Protein AF-A0A7J7C6D3-F1 (afdb_monomer)

Foldseek 3Di:
DDWDKAWDWDWADPDPFKIKIWTKIKIGGPDPVPDDIDIDTDDIDIGTHDPPPPPPPDDDPPCPVVVVVVVVVVVVVVVVVVVVVVVVVVVVVVVVVVVVVVVVVVPPPDDDDDDDDDDDDDDPPVVPPPPPPDDDDDDDDDDDDDDDDDDPPVVVVVVVVVVVVVVVD

Mean predicted aligned error: 22.97 Å

pLDDT: mean 72.35, std 22.43, range [31.3, 98.06]

Solvent-accessible surface area (backbone atoms only — not comparable to full-atom values): 11024 Å² total; per-residue (Å²): 134,74,57,53,73,49,72,52,74,48,78,43,81,76,50,100,45,30,30,38,40,37,34,37,31,40,41,38,55,69,54,66,85,89,42,78,68,47,80,45,81,79,45,82,40,83,41,79,44,79,82,72,79,78,70,83,67,78,84,66,96,68,61,67,64,57,54,53,51,51,52,52,50,51,53,54,52,50,53,51,48,54,51,52,52,51,52,52,50,53,51,50,51,51,52,51,52,49,55,52,55,58,54,64,67,70,73,72,82,77,88,77,84,90,81,92,74,95,71,81,78,83,77,77,76,70,70,68,74,66,71,80,81,74,88,79,87,86,87,89,83,80,89,82,84,91,80,85,94,76,72,77,74,63,54,57,57,55,53,49,55,51,54,54,56,63,72,73,107

Structure (mmCIF, N/CA/C/O backbone):
data_AF-A0A7J7C6D3-F1
#
_entry.id   AF-A0A7J7C6D3-F1
#
loop_
_atom_site.group_PDB
_atom_site.id
_atom_site.type_symbol
_atom_site.label_atom_id
_atom_site.label_alt_id
_atom_site.label_comp_id
_atom_site.label_asym_id
_atom_site.label_entity_id
_atom_site.label_seq_id
_atom_site.pdbx_PDB_ins_code
_atom_site.Cartn_x
_atom_site.Cartn_y
_atom_site.Cartn_z
_atom_site.occupancy
_atom_site.B_iso_or_equiv
_atom_site.auth_seq_id
_atom_site.auth_comp_id
_atom_site.auth_asym_id
_atom_site.auth_atom_id
_atom_site.pdbx_PDB_model_num
ATOM 1 N N . MET A 1 1 ? -0.344 -8.195 -30.035 1.00 48.84 1 MET A N 1
ATOM 2 C CA . MET A 1 1 ? 0.701 -7.864 -29.040 1.00 48.84 1 MET A CA 1
ATOM 3 C C . MET A 1 1 ? 0.556 -8.836 -27.880 1.00 48.84 1 MET A C 1
ATOM 5 O O . MET A 1 1 ? -0.479 -8.815 -27.230 1.00 48.84 1 MET A O 1
ATOM 9 N N . ARG A 1 2 ? 1.506 -9.763 -27.698 1.00 67.88 2 ARG A N 1
ATOM 10 C CA . ARG A 1 2 ? 1.489 -10.716 -26.576 1.00 67.88 2 ARG A CA 1
ATOM 11 C C . ARG A 1 2 ? 1.970 -9.964 -25.329 1.00 67.88 2 ARG A C 1
ATOM 13 O O . ARG A 1 2 ? 2.936 -9.222 -25.413 1.00 67.88 2 ARG A O 1
ATOM 20 N N . GLY A 1 3 ? 1.276 -10.085 -24.213 1.00 76.44 3 GLY A N 1
ATOM 21 C CA . GLY A 1 3 ? 1.608 -9.463 -22.931 1.00 76.44 3 GLY A CA 1
ATOM 22 C C . GLY A 1 3 ? 0.705 -10.076 -21.870 1.00 76.44 3 GLY A C 1
ATOM 23 O O . GLY A 1 3 ? -0.386 -10.539 -22.204 1.00 76.44 3 GLY A O 1
ATOM 24 N N . VAL A 1 4 ? 1.170 -10.146 -20.626 1.00 89.88 4 VAL A N 1
ATOM 25 C CA . VAL A 1 4 ? 0.431 -10.791 -19.533 1.00 89.88 4 VAL A CA 1
ATOM 26 C C . VAL A 1 4 ? -0.136 -9.709 -18.627 1.00 89.88 4 VAL A C 1
ATOM 28 O O . VAL A 1 4 ? 0.598 -8.858 -18.132 1.00 89.88 4 VAL A O 1
ATOM 31 N N . ALA A 1 5 ? -1.449 -9.734 -18.416 1.00 90.88 5 ALA A N 1
ATOM 32 C CA . ALA A 1 5 ? -2.121 -8.854 -17.472 1.00 90.88 5 ALA A CA 1
ATOM 33 C C . ALA A 1 5 ? -2.527 -9.665 -16.241 1.00 90.88 5 ALA A C 1
ATOM 35 O O . ALA A 1 5 ? -3.341 -10.583 -16.336 1.00 90.88 5 ALA A O 1
ATOM 36 N N . ILE A 1 6 ? -1.966 -9.316 -15.088 1.00 93.94 6 ILE A N 1
ATOM 37 C CA . ILE A 1 6 ? -2.307 -9.924 -13.801 1.00 93.94 6 ILE A CA 1
ATOM 38 C C . ILE A 1 6 ? -3.287 -8.985 -13.115 1.00 93.94 6 ILE A C 1
ATOM 40 O O . ILE A 1 6 ? -2.978 -7.812 -12.937 1.00 93.94 6 ILE A O 1
ATOM 44 N N . LYS A 1 7 ? -4.466 -9.477 -12.735 1.00 94.94 7 LYS A N 1
ATOM 45 C CA . LYS A 1 7 ? -5.470 -8.699 -11.999 1.00 94.94 7 LYS A CA 1
ATOM 46 C C . LYS A 1 7 ? -5.731 -9.349 -10.653 1.00 94.94 7 LYS A C 1
ATOM 48 O O . LYS A 1 7 ? -5.846 -10.567 -10.572 1.00 94.94 7 LYS A O 1
ATOM 53 N N . ALA A 1 8 ? -5.870 -8.530 -9.622 1.00 95.19 8 ALA A N 1
ATOM 54 C CA . ALA A 1 8 ? -6.140 -8.986 -8.274 1.00 95.19 8 ALA A CA 1
ATOM 55 C C . ALA A 1 8 ? -7.105 -8.042 -7.552 1.00 95.19 8 ALA A C 1
ATOM 57 O O . ALA A 1 8 ? -7.296 -6.875 -7.913 1.00 95.19 8 ALA A O 1
ATOM 58 N N . ARG A 1 9 ? -7.738 -8.586 -6.515 1.00 95.75 9 ARG A N 1
ATOM 59 C CA . ARG A 1 9 ? -8.514 -7.830 -5.539 1.00 95.75 9 ARG A CA 1
ATOM 60 C C . ARG A 1 9 ? -7.894 -8.030 -4.173 1.00 95.75 9 ARG A C 1
ATOM 62 O O . ARG A 1 9 ? -7.643 -9.165 -3.782 1.00 95.75 9 ARG A O 1
ATOM 69 N N . THR A 1 10 ? -7.667 -6.939 -3.462 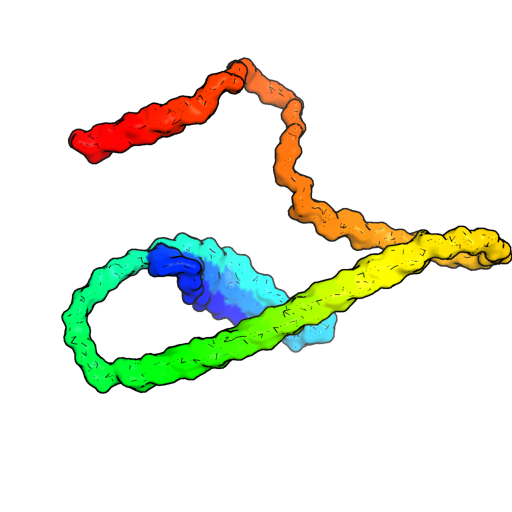1.00 94.81 10 THR A N 1
ATOM 70 C CA . THR A 1 10 ? -7.108 -6.956 -2.113 1.00 94.81 10 THR A CA 1
ATOM 71 C C . THR A 1 10 ? -8.009 -6.167 -1.178 1.00 94.81 10 THR A C 1
ATOM 73 O O . THR A 1 10 ? -8.474 -5.081 -1.518 1.00 94.81 10 THR A O 1
ATOM 76 N N . VAL A 1 11 ? -8.276 -6.724 0.003 1.00 95.19 11 VAL A N 1
ATOM 77 C CA . VAL A 1 11 ? -8.984 -6.029 1.082 1.00 95.19 11 VAL A CA 1
ATOM 78 C C . VAL A 1 11 ? -7.970 -5.746 2.180 1.00 95.19 11 VAL A C 1
ATOM 80 O O . VAL A 1 11 ? -7.390 -6.673 2.737 1.00 95.19 11 VAL A O 1
ATOM 83 N N . LEU A 1 12 ? -7.724 -4.468 2.447 1.00 93.44 12 LEU A N 1
ATOM 84 C CA . LEU A 1 12 ? -6.738 -3.993 3.410 1.00 93.44 12 LEU A CA 1
ATOM 85 C C . LEU A 1 12 ? -7.457 -3.310 4.578 1.00 93.44 12 LEU A C 1
ATOM 87 O O . LEU A 1 12 ? -8.220 -2.370 4.339 1.00 93.44 12 LEU A O 1
ATOM 91 N N . PRO A 1 13 ? -7.239 -3.732 5.833 1.00 94.31 13 PRO A N 1
ATOM 92 C CA . PRO A 1 13 ? -7.772 -3.009 6.981 1.00 94.31 13 PRO A CA 1
ATOM 93 C C . PRO A 1 13 ? -7.101 -1.631 7.080 1.00 94.31 13 PRO A C 1
ATOM 95 O O . PRO A 1 13 ? -5.880 -1.523 7.017 1.00 94.31 13 PRO A O 1
ATOM 98 N N . VAL A 1 14 ? -7.905 -0.575 7.225 1.00 93.19 14 VAL A N 1
ATOM 99 C CA . VAL A 1 14 ? -7.434 0.815 7.377 1.00 93.19 14 VAL A CA 1
ATOM 100 C C . VAL A 1 14 ? -7.568 1.254 8.833 1.00 93.19 14 VAL A C 1
ATOM 102 O O . VAL A 1 14 ? -6.652 1.835 9.403 1.00 93.19 14 VAL A O 1
ATOM 105 N N . THR A 1 15 ? -8.708 0.951 9.458 1.00 90.69 15 THR A N 1
ATOM 106 C CA . THR A 1 15 ? -8.946 1.145 10.897 1.00 90.69 15 THR A CA 1
ATOM 107 C C . THR A 1 15 ? -9.759 -0.026 11.451 1.00 90.69 15 THR A C 1
ATOM 109 O O . THR A 1 15 ? -10.204 -0.881 10.688 1.00 90.69 15 THR A O 1
ATOM 112 N N . LYS A 1 16 ? -10.010 -0.051 12.771 1.00 88.19 16 LYS A N 1
ATOM 113 C CA . LYS A 1 16 ? -10.773 -1.125 13.443 1.00 88.19 16 LYS A CA 1
ATOM 114 C C . LYS A 1 16 ? -12.089 -1.485 12.742 1.00 88.19 16 LYS A C 1
ATOM 116 O O . LYS A 1 16 ? -12.452 -2.648 12.718 1.00 88.19 16 LYS A O 1
ATOM 121 N N . ARG A 1 17 ? -12.780 -0.496 12.168 1.00 88.62 17 ARG A N 1
ATOM 122 C CA . ARG A 1 17 ? -14.097 -0.668 11.532 1.00 88.62 17 ARG A CA 1
ATOM 123 C C . ARG A 1 17 ? -14.127 -0.235 10.074 1.00 88.62 17 ARG A C 1
ATOM 125 O O . ARG A 1 17 ? -15.197 0.029 9.534 1.00 88.62 17 ARG A O 1
ATOM 132 N N . VAL A 1 18 ? -12.971 -0.083 9.431 1.00 92.06 18 VAL A N 1
ATOM 133 C CA . VAL A 1 18 ? -12.898 0.383 8.041 1.00 92.06 18 VAL A CA 1
ATOM 134 C C . VAL A 1 18 ? -11.844 -0.411 7.290 1.00 92.06 18 VAL A C 1
ATOM 136 O O . VAL A 1 18 ? -10.696 -0.481 7.721 1.00 92.06 18 VAL A O 1
ATOM 139 N N . ALA A 1 19 ? -12.219 -0.948 6.135 1.00 94.56 19 ALA A N 1
ATOM 140 C CA . ALA A 1 19 ? -11.320 -1.622 5.211 1.00 94.56 19 ALA A CA 1
ATOM 141 C C . ALA A 1 19 ? -11.404 -0.993 3.816 1.00 94.56 19 ALA A C 1
ATOM 143 O O . ALA A 1 19 ? -12.461 -0.541 3.377 1.00 94.56 19 ALA A O 1
ATOM 144 N N . ALA A 1 20 ? -10.284 -0.978 3.107 1.00 95.25 20 ALA A N 1
ATOM 145 C CA . ALA A 1 20 ? -10.202 -0.594 1.711 1.00 95.25 20 ALA A CA 1
ATOM 146 C C . ALA A 1 20 ? -10.220 -1.849 0.834 1.00 95.25 20 ALA A C 1
ATOM 148 O O . ALA A 1 20 ? -9.409 -2.750 1.011 1.00 95.25 20 ALA A O 1
ATOM 149 N N . ASN A 1 21 ? -11.125 -1.898 -0.132 1.00 95.38 21 ASN A N 1
ATOM 150 C CA . ASN A 1 21 ? -11.185 -2.907 -1.176 1.00 95.38 21 ASN A CA 1
ATOM 151 C C . ASN A 1 21 ? -10.602 -2.320 -2.463 1.00 95.38 21 ASN A C 1
ATOM 153 O O . ASN A 1 21 ? -11.165 -1.392 -3.050 1.00 95.38 21 ASN A O 1
ATOM 157 N N . LEU A 1 22 ? -9.465 -2.853 -2.886 1.00 95.00 22 LEU A N 1
ATOM 158 C CA . LEU A 1 22 ? -8.704 -2.400 -4.038 1.00 95.00 22 LEU A CA 1
ATOM 159 C C . LEU A 1 22 ? -8.791 -3.447 -5.143 1.00 95.00 22 LEU A C 1
ATOM 161 O O . LEU A 1 22 ? -8.390 -4.595 -4.961 1.00 95.00 22 LEU A O 1
ATOM 165 N N . ARG A 1 23 ? -9.266 -3.042 -6.321 1.00 95.62 23 ARG A N 1
ATOM 166 C CA . ARG A 1 23 ? -9.110 -3.807 -7.561 1.00 95.62 23 ARG A CA 1
ATOM 167 C C . ARG A 1 23 ? -7.972 -3.197 -8.358 1.00 95.62 23 ARG A C 1
ATOM 169 O O . ARG A 1 23 ? -8.070 -2.053 -8.804 1.00 95.62 23 ARG A O 1
ATOM 176 N N . TRP A 1 24 ? -6.923 -3.978 -8.552 1.00 96.12 24 TRP A N 1
ATOM 177 C CA . TRP A 1 24 ? -5.721 -3.546 -9.243 1.00 96.12 24 TRP A CA 1
ATOM 178 C C . TRP A 1 24 ? -5.278 -4.589 -10.264 1.00 96.12 24 TRP A C 1
ATOM 180 O O . TRP A 1 24 ? -5.716 -5.740 -10.248 1.00 96.12 24 TRP A O 1
ATOM 190 N N . GLY A 1 25 ? -4.409 -4.183 -11.177 1.00 95.81 25 GLY A N 1
ATOM 191 C CA . GLY A 1 25 ? -3.751 -5.103 -12.084 1.00 95.81 25 GLY A CA 1
ATOM 192 C C . GLY A 1 25 ? -2.433 -4.561 -12.602 1.00 95.81 25 GLY A C 1
ATOM 193 O O . GLY A 1 25 ? -2.275 -3.353 -12.754 1.00 95.81 25 GLY A O 1
ATOM 194 N N . VAL A 1 26 ? -1.491 -5.455 -12.868 1.00 94.38 26 VAL A N 1
ATOM 195 C CA . VAL A 1 26 ? -0.184 -5.145 -13.445 1.00 94.38 26 VAL A CA 1
ATOM 196 C C . VAL A 1 26 ? -0.155 -5.667 -14.870 1.00 94.38 26 VAL A C 1
ATOM 198 O O . VAL A 1 26 ? -0.470 -6.830 -15.129 1.00 94.38 26 VAL A O 1
ATOM 201 N N . ASN A 1 27 ? 0.234 -4.796 -15.793 1.00 92.56 27 ASN A N 1
ATOM 202 C CA . ASN A 1 27 ? 0.388 -5.139 -17.196 1.00 92.56 27 ASN A CA 1
ATOM 203 C C . ASN A 1 27 ? 1.874 -5.341 -17.486 1.00 92.56 27 ASN A C 1
ATOM 205 O O . ASN A 1 27 ? 2.665 -4.402 -17.389 1.00 92.56 27 ASN A O 1
ATOM 209 N N . LEU A 1 28 ? 2.240 -6.573 -17.831 1.00 90.56 28 LEU A N 1
ATOM 210 C CA . LEU A 1 28 ? 3.597 -6.982 -18.168 1.00 90.56 28 LEU A CA 1
ATOM 211 C C . LEU A 1 28 ? 3.713 -7.083 -19.699 1.00 90.56 28 LEU A C 1
ATOM 213 O O . LEU A 1 28 ? 3.079 -7.955 -20.308 1.00 90.56 28 LEU A O 1
ATOM 217 N N . PRO A 1 29 ? 4.483 -6.201 -20.359 1.00 90.56 29 PRO A N 1
ATOM 218 C CA . PRO A 1 29 ? 4.729 -6.328 -21.792 1.00 90.56 29 PRO A CA 1
ATOM 219 C C . PRO A 1 29 ? 5.568 -7.588 -22.070 1.00 90.56 29 PRO A C 1
ATOM 221 O O . PRO A 1 29 ? 6.490 -7.883 -21.315 1.00 90.56 29 PRO A O 1
ATOM 224 N N . ALA A 1 30 ? 5.291 -8.336 -23.150 1.00 83.44 30 ALA A N 1
ATOM 225 C CA . ALA A 1 30 ? 6.101 -9.526 -23.475 1.00 83.44 30 ALA A CA 1
ATOM 226 C C . ALA A 1 30 ? 7.539 -9.185 -23.890 1.00 83.44 30 ALA A C 1
ATOM 228 O O . ALA A 1 30 ? 8.419 -10.037 -23.848 1.00 83.44 30 ALA A O 1
ATOM 229 N N . ASN A 1 31 ? 7.776 -7.944 -24.303 1.00 81.19 31 ASN A N 1
ATOM 230 C CA . ASN A 1 31 ? 9.072 -7.407 -24.668 1.00 81.19 31 ASN A CA 1
ATOM 231 C C . ASN A 1 31 ? 9.437 -6.257 -23.721 1.00 81.19 31 ASN A C 1
ATOM 233 O O . ASN A 1 31 ? 8.906 -5.155 -23.827 1.00 81.19 31 ASN A O 1
ATOM 237 N N . LEU A 1 32 ? 10.383 -6.518 -22.817 1.00 70.12 32 LEU A N 1
ATOM 238 C CA . LEU A 1 32 ? 10.895 -5.542 -21.845 1.00 70.12 32 LEU A CA 1
ATOM 239 C C . LEU A 1 32 ? 11.880 -4.529 -22.460 1.00 70.12 32 LEU A C 1
ATOM 241 O O . LEU A 1 32 ? 12.268 -3.566 -21.803 1.00 70.12 32 LEU A O 1
ATOM 245 N N . ARG A 1 33 ? 12.284 -4.704 -23.730 1.00 72.56 33 ARG A N 1
ATOM 246 C CA . ARG A 1 33 ? 13.071 -3.697 -24.463 1.00 72.56 33 ARG A CA 1
ATOM 247 C C . ARG A 1 33 ? 12.195 -2.476 -24.743 1.00 72.56 33 ARG A C 1
ATOM 249 O O . ARG A 1 33 ? 11.445 -2.454 -25.713 1.00 72.56 33 ARG A O 1
ATOM 256 N N . GLY A 1 34 ? 12.305 -1.472 -23.879 1.00 75.94 34 GLY A N 1
ATOM 257 C CA . GLY A 1 34 ? 11.735 -0.140 -24.087 1.00 75.94 34 GLY A CA 1
ATOM 258 C C . GLY A 1 34 ? 10.314 0.065 -23.564 1.00 75.94 34 GLY A C 1
ATOM 259 O O . GLY A 1 34 ? 9.794 1.170 -23.685 1.00 75.94 34 GLY A O 1
ATOM 260 N N . LYS A 1 35 ? 9.680 -0.949 -22.958 1.00 83.94 35 LYS A N 1
ATOM 261 C CA . LYS A 1 35 ? 8.371 -0.795 -22.312 1.00 83.94 35 LYS A CA 1
ATOM 262 C C . LYS A 1 35 ? 8.405 -1.387 -20.910 1.00 83.94 35 LYS A C 1
ATOM 264 O O . LYS A 1 35 ? 8.660 -2.577 -20.740 1.00 83.94 35 LYS A O 1
ATOM 269 N N . VAL A 1 36 ? 8.169 -0.540 -19.913 1.00 88.88 36 VAL A N 1
ATOM 270 C CA . VAL A 1 36 ? 8.138 -0.938 -18.503 1.00 88.88 36 VAL A CA 1
ATOM 271 C C . VAL A 1 36 ? 6.748 -1.450 -18.113 1.00 88.88 36 VAL A C 1
ATOM 273 O O . VAL A 1 36 ? 5.749 -1.017 -18.702 1.00 88.88 36 VAL A O 1
ATOM 276 N N . PRO A 1 37 ? 6.654 -2.370 -17.138 1.00 92.00 37 PRO A N 1
ATOM 277 C CA . PRO A 1 37 ? 5.383 -2.718 -16.523 1.00 92.00 37 PRO A CA 1
ATOM 278 C C . PRO A 1 37 ? 4.680 -1.493 -15.943 1.00 92.00 37 PRO A C 1
ATOM 280 O O . PRO A 1 37 ? 5.332 -0.575 -15.448 1.00 92.00 37 PRO A O 1
ATOM 283 N N . TYR A 1 38 ? 3.349 -1.506 -15.948 1.00 91.25 38 TYR A N 1
ATOM 284 C CA . TYR A 1 38 ? 2.562 -0.465 -15.293 1.00 91.25 38 TYR A CA 1
ATOM 285 C C . TYR A 1 38 ? 1.417 -1.054 -14.474 1.00 91.25 38 TYR A C 1
ATOM 287 O O . TYR A 1 38 ? 0.782 -2.045 -14.857 1.00 91.25 38 TYR A O 1
ATOM 295 N N . LEU A 1 39 ? 1.167 -0.416 -13.332 1.00 94.88 39 LEU A N 1
ATOM 296 C CA . LEU A 1 39 ? 0.056 -0.719 -12.446 1.00 94.88 39 LEU A CA 1
ATOM 297 C C . LEU A 1 39 ? -1.185 0.049 -12.909 1.00 94.88 39 LEU A C 1
ATOM 299 O O . LEU A 1 39 ? -1.127 1.226 -13.251 1.00 94.88 39 LEU A O 1
ATOM 303 N N . THR A 1 40 ? -2.321 -0.627 -12.878 1.00 92.69 40 THR A N 1
ATOM 304 C CA . THR A 1 40 ? -3.647 -0.060 -13.110 1.00 92.69 40 THR A CA 1
ATOM 305 C C . THR A 1 40 ? -4.485 -0.265 -11.861 1.00 92.69 40 THR A C 1
ATOM 307 O O . THR A 1 40 ? -4.642 -1.393 -11.398 1.00 92.69 40 THR A O 1
ATOM 310 N N . LEU A 1 41 ? -5.016 0.827 -11.316 1.00 93.06 41 LEU A N 1
ATOM 311 C CA . LEU A 1 41 ? -6.020 0.808 -10.258 1.00 93.06 41 LEU A CA 1
ATOM 312 C C . LEU A 1 41 ? -7.373 1.067 -10.903 1.00 93.06 41 LEU A C 1
ATOM 314 O O . LEU A 1 41 ? -7.561 2.070 -11.579 1.00 93.06 41 LEU A O 1
ATOM 318 N N . ASP A 1 42 ? -8.291 0.131 -10.723 1.00 89.56 42 ASP A N 1
ATOM 319 C CA . ASP A 1 42 ? -9.578 0.140 -11.412 1.00 89.56 42 ASP A CA 1
ATOM 320 C C . ASP A 1 42 ? -10.693 0.591 -10.461 1.00 89.56 42 ASP A C 1
ATOM 322 O O . ASP A 1 42 ? -11.491 1.467 -10.783 1.00 89.56 42 ASP A O 1
ATOM 326 N N . LYS A 1 43 ? -10.710 0.054 -9.232 1.00 89.12 43 LYS A N 1
ATOM 327 C CA . LYS A 1 43 ? -11.671 0.474 -8.206 1.00 89.12 43 LYS A CA 1
ATOM 328 C C . LYS A 1 43 ? -11.039 0.515 -6.825 1.00 89.12 43 LYS A C 1
ATOM 330 O O . LYS A 1 43 ? -10.406 -0.451 -6.405 1.00 89.12 43 LYS A O 1
ATOM 335 N N . ILE A 1 44 ? -11.292 1.609 -6.114 1.00 93.06 44 ILE A N 1
ATOM 336 C CA . ILE A 1 44 ? -11.000 1.775 -4.6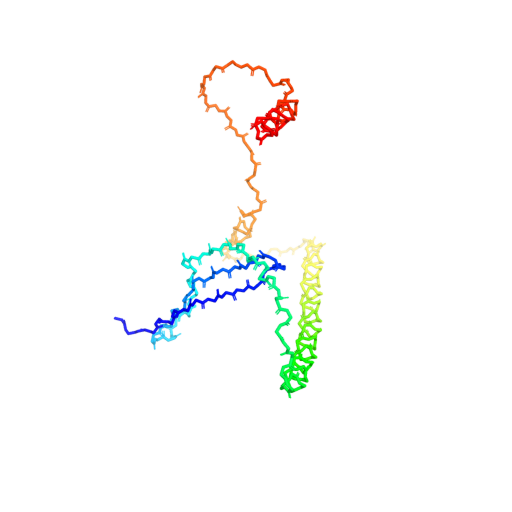91 1.00 93.06 44 ILE A CA 1
ATOM 337 C C . ILE A 1 44 ? -12.345 1.935 -3.987 1.00 93.06 44 ILE A C 1
ATOM 339 O O . ILE A 1 44 ? -13.098 2.858 -4.287 1.00 93.06 44 ILE A O 1
ATOM 343 N N . GLY A 1 45 ? -12.680 1.008 -3.098 1.00 92.62 45 GLY A N 1
ATOM 344 C CA . GLY A 1 45 ? -13.872 1.084 -2.259 1.00 92.62 45 GLY A CA 1
ATOM 345 C C . GLY A 1 45 ? -13.478 1.168 -0.796 1.00 92.62 45 GLY A C 1
ATOM 346 O O . GLY A 1 45 ? -12.706 0.339 -0.333 1.00 92.62 45 GLY A O 1
ATOM 347 N N . ILE A 1 46 ? -14.019 2.133 -0.058 1.00 94.06 46 ILE A N 1
ATOM 348 C CA . ILE A 1 46 ? -13.900 2.169 1.401 1.00 94.06 46 ILE A CA 1
ATOM 349 C C . ILE A 1 46 ? -15.162 1.537 1.980 1.00 94.06 46 ILE A C 1
ATOM 351 O O . ILE A 1 46 ? -16.273 1.967 1.681 1.00 94.06 46 ILE A O 1
ATOM 355 N N . MET A 1 47 ? -14.989 0.485 2.768 1.00 88.94 47 MET A N 1
ATOM 356 C CA . MET A 1 47 ? -16.063 -0.298 3.365 1.00 88.94 47 MET A CA 1
ATOM 357 C C . MET A 1 47 ? -15.995 -0.157 4.880 1.00 88.94 47 MET A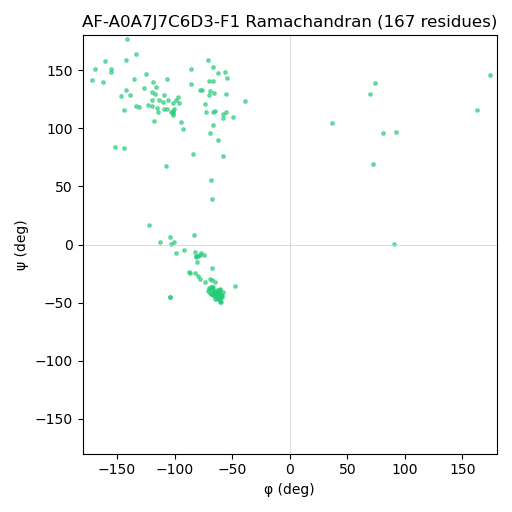 C 1
ATOM 359 O O . MET A 1 47 ? -14.914 -0.252 5.464 1.00 88.94 47 MET A O 1
ATOM 363 N N . ARG A 1 48 ? -17.146 0.044 5.528 1.00 89.44 48 ARG A N 1
ATOM 364 C CA . ARG A 1 48 ? -17.240 -0.152 6.975 1.00 89.44 48 ARG A CA 1
ATOM 365 C C . ARG A 1 48 ? -17.290 -1.648 7.255 1.00 89.44 48 ARG A C 1
ATOM 367 O O . ARG A 1 48 ? -18.009 -2.383 6.585 1.00 89.44 48 ARG A O 1
ATOM 374 N N . VAL A 1 49 ? -16.488 -2.077 8.214 1.00 84.88 49 VAL A N 1
ATOM 375 C CA . VAL A 1 49 ? -16.469 -3.440 8.730 1.00 84.88 49 VAL A CA 1
ATOM 376 C C . VAL A 1 49 ? -17.198 -3.393 10.063 1.00 84.88 49 VAL A C 1
ATOM 378 O O . VAL A 1 49 ? -16.763 -2.702 10.985 1.00 84.88 49 VAL A O 1
ATOM 381 N N . GLU A 1 50 ? -18.350 -4.053 10.126 1.00 78.94 50 GLU A N 1
ATOM 382 C CA . GLU A 1 50 ? -19.104 -4.213 11.365 1.00 78.94 50 GLU A CA 1
ATOM 383 C C . GLU A 1 50 ? -18.321 -5.152 12.291 1.00 78.94 50 GLU A C 1
ATOM 385 O O . GLU A 1 50 ? -17.891 -6.228 11.864 1.00 78.94 50 GLU A O 1
ATOM 390 N N . ASP A 1 51 ? -18.147 -4.772 13.558 1.00 64.44 51 ASP A N 1
ATOM 391 C CA . ASP A 1 51 ? -17.610 -5.693 14.557 1.00 64.44 51 ASP A CA 1
ATOM 392 C C . ASP A 1 51 ? -18.653 -6.798 14.757 1.00 64.44 51 ASP A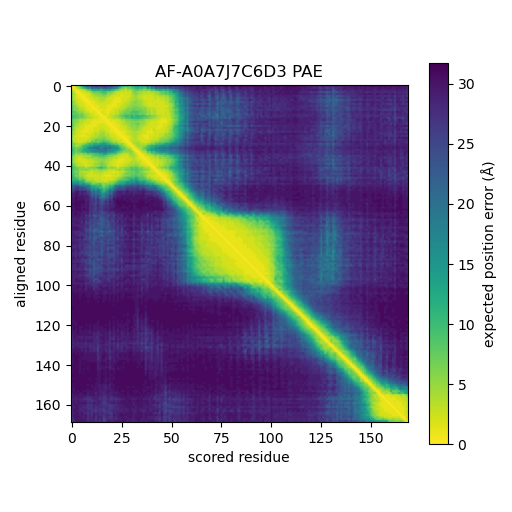 C 1
ATOM 394 O O . ASP A 1 51 ? -19.677 -6.591 15.418 1.00 64.44 51 ASP A O 1
ATOM 398 N N . VAL A 1 52 ? -18.416 -7.981 14.183 1.00 57.25 52 VAL A N 1
ATOM 399 C CA . VAL A 1 52 ? -19.173 -9.175 14.557 1.00 57.25 52 VAL A CA 1
ATOM 400 C C . VAL A 1 52 ? -18.951 -9.339 16.052 1.00 57.25 52 VAL A C 1
ATOM 402 O O . VAL A 1 52 ? -17.826 -9.582 16.491 1.00 57.25 52 VAL A O 1
ATOM 405 N N . LYS A 1 53 ? -20.013 -9.144 16.848 1.00 53.28 53 LYS A N 1
ATOM 406 C CA . LYS A 1 53 ? -19.998 -9.452 18.278 1.00 53.28 53 LYS A CA 1
ATOM 407 C C . LYS A 1 53 ? -19.447 -10.862 18.394 1.00 53.28 53 LYS A C 1
ATOM 409 O O . LYS A 1 53 ? -20.106 -11.811 17.978 1.00 53.28 53 LYS A O 1
ATOM 414 N N . VAL A 1 54 ? -18.234 -10.978 18.923 1.00 44.28 54 VAL A N 1
ATOM 415 C CA . VAL A 1 54 ? -17.632 -12.255 19.273 1.00 44.28 54 VAL A CA 1
ATOM 416 C C . VAL A 1 54 ? -18.541 -12.852 20.340 1.00 44.28 54 VAL A C 1
ATOM 418 O O . VAL A 1 54 ? -18.397 -12.589 21.533 1.00 44.28 54 VAL A O 1
ATOM 421 N N . VAL A 1 55 ? -19.537 -13.627 19.910 1.00 45.81 55 VAL A N 1
ATOM 422 C CA . VAL A 1 55 ? -20.107 -14.666 20.751 1.00 45.81 55 VAL A CA 1
ATOM 423 C C . VAL A 1 55 ? -18.899 -15.504 21.117 1.00 45.81 55 VAL A C 1
ATOM 425 O O . VAL A 1 55 ? -18.253 -16.061 20.226 1.00 45.81 55 VAL A O 1
ATOM 428 N N . LYS A 1 56 ? -18.546 -15.494 22.408 1.00 49.25 56 LYS A N 1
ATOM 429 C CA . LYS A 1 56 ? -17.513 -16.336 23.016 1.00 49.25 56 LYS A CA 1
ATOM 430 C C . LYS A 1 56 ? -17.885 -17.797 22.774 1.00 49.25 56 LYS A C 1
ATOM 432 O O . LYS A 1 56 ? -18.397 -18.488 23.648 1.00 49.25 56 LYS A O 1
ATOM 437 N N . THR A 1 57 ? -17.667 -18.252 21.553 1.00 44.62 57 THR A N 1
ATOM 438 C CA . THR A 1 57 ? -17.665 -19.655 21.203 1.00 44.62 57 THR A CA 1
ATOM 439 C C . THR A 1 57 ? -16.362 -20.172 21.774 1.00 44.62 57 THR A C 1
ATOM 441 O O . THR A 1 57 ? -15.300 -19.602 21.529 1.00 44.62 57 THR A O 1
ATOM 444 N N . ARG A 1 58 ? -16.499 -21.152 22.664 1.00 49.00 58 ARG A N 1
ATOM 445 C CA . ARG A 1 58 ? -15.435 -21.754 23.467 1.00 49.00 58 ARG A CA 1
ATOM 446 C C . ARG A 1 58 ? -14.160 -21.890 22.628 1.00 49.00 58 ARG A C 1
ATOM 448 O O . ARG A 1 58 ? -14.204 -22.487 21.557 1.00 49.00 58 ARG A O 1
ATOM 455 N N . MET A 1 59 ? -13.061 -21.304 23.109 1.00 45.47 59 MET A N 1
ATOM 456 C CA . MET A 1 59 ? -11.747 -21.437 22.481 1.00 45.47 59 MET A CA 1
ATOM 457 C C . MET A 1 59 ? -11.401 -22.923 22.416 1.00 45.47 59 MET A C 1
ATOM 459 O O . MET A 1 59 ? -11.153 -23.569 23.436 1.00 45.47 59 MET A O 1
ATOM 463 N N . ASN A 1 60 ? -11.428 -23.465 21.205 1.00 53.88 60 ASN A N 1
ATOM 464 C CA . ASN A 1 60 ? -10.851 -24.762 20.915 1.00 53.88 60 ASN A CA 1
ATOM 465 C C . ASN A 1 60 ? -9.322 -24.620 21.012 1.00 53.88 60 ASN A C 1
ATOM 467 O O . ASN A 1 60 ? -8.758 -23.598 20.626 1.00 53.88 60 ASN A O 1
ATOM 471 N N . LYS A 1 61 ? -8.660 -25.637 21.572 1.00 56.12 61 LYS A N 1
ATOM 472 C CA . LYS A 1 61 ? -7.235 -25.690 21.962 1.00 56.12 61 LYS A CA 1
ATOM 473 C C . LYS A 1 61 ? -6.223 -25.658 20.788 1.00 56.12 61 LYS A C 1
ATOM 475 O O . LYS A 1 61 ? -5.222 -26.362 20.842 1.00 56.12 61 LYS A O 1
ATOM 4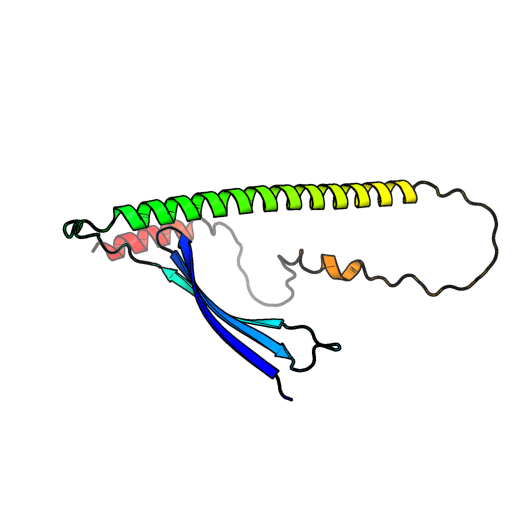80 N N . SER A 1 62 ? -6.446 -24.868 19.738 1.00 58.56 62 SER A N 1
ATOM 481 C CA . SER A 1 62 ? -5.533 -24.756 18.582 1.00 58.56 62 SER A CA 1
ATOM 482 C C . SER A 1 62 ? -4.842 -23.389 18.435 1.00 58.56 62 SER A C 1
ATOM 484 O O . SER A 1 62 ? -4.063 -23.207 17.511 1.00 58.56 62 SER A O 1
ATOM 486 N N . ASP A 1 63 ? -5.078 -22.446 19.351 1.00 62.09 63 ASP A N 1
ATOM 487 C CA . ASP A 1 63 ? -4.702 -21.021 19.223 1.00 62.09 63 ASP A CA 1
ATOM 488 C C . ASP A 1 63 ? -3.229 -20.693 19.571 1.00 62.09 63 ASP A C 1
ATOM 490 O O . ASP A 1 63 ? -2.739 -19.596 19.324 1.00 62.09 63 ASP A O 1
ATOM 494 N N . VAL A 1 64 ? -2.475 -21.636 20.148 1.00 61.72 64 VAL A N 1
ATOM 495 C CA . VAL A 1 64 ? -1.090 -21.369 20.596 1.00 61.72 64 VAL A CA 1
ATOM 496 C C . VAL A 1 64 ? -0.132 -21.190 19.411 1.00 61.72 64 VAL A C 1
ATOM 498 O O . VAL A 1 64 ? 0.709 -20.293 19.438 1.00 61.72 64 VAL A O 1
ATOM 501 N N . GLY A 1 65 ? -0.291 -21.996 18.355 1.00 71.56 65 GLY A N 1
ATOM 502 C CA . GLY A 1 65 ? 0.560 -21.928 17.160 1.00 71.56 65 GLY A CA 1
ATOM 503 C C . GLY A 1 65 ? 0.328 -20.667 16.322 1.00 71.56 65 GLY A C 1
ATOM 504 O O . GLY A 1 65 ? 1.287 -20.068 15.834 1.00 71.56 65 GLY A O 1
ATOM 505 N N . ASP A 1 66 ? -0.924 -20.211 16.220 1.00 82.19 66 ASP A N 1
ATOM 506 C CA . ASP A 1 66 ? -1.269 -18.980 15.499 1.00 82.19 66 ASP A CA 1
ATOM 507 C C . ASP A 1 66 ? -0.712 -17.738 16.207 1.00 82.19 66 ASP A C 1
ATOM 509 O O . ASP A 1 66 ? -0.191 -16.833 15.552 1.00 82.19 66 ASP A O 1
ATOM 513 N N . VAL A 1 67 ? -0.729 -17.711 17.544 1.00 85.56 67 VAL A N 1
ATOM 514 C CA . VAL A 1 67 ? -0.144 -16.617 18.338 1.00 85.56 67 VAL A CA 1
ATOM 515 C C . VAL A 1 67 ? 1.379 -16.547 18.178 1.00 85.56 67 VAL A C 1
ATOM 517 O O . VAL A 1 67 ? 1.940 -15.453 18.055 1.00 85.56 67 VAL A O 1
ATOM 520 N N . GLU A 1 68 ? 2.064 -17.690 18.142 1.00 86.19 68 GLU A N 1
ATOM 521 C CA . GLU A 1 68 ? 3.513 -17.748 17.912 1.00 86.19 68 GLU A CA 1
ATOM 522 C C . GLU A 1 68 ? 3.892 -17.284 16.500 1.00 86.19 68 GLU A C 1
ATOM 524 O O . GLU A 1 68 ? 4.815 -16.477 16.339 1.00 86.19 68 GLU A O 1
ATOM 529 N N . MET A 1 69 ? 3.128 -17.702 15.485 1.00 89.19 69 MET A N 1
ATOM 530 C CA . MET A 1 69 ? 3.307 -17.242 14.107 1.00 89.19 69 MET A CA 1
ATOM 531 C C . MET A 1 69 ? 3.093 -15.727 13.987 1.00 89.19 69 MET A C 1
ATOM 533 O O . MET A 1 69 ? 3.915 -15.028 13.385 1.00 89.19 69 MET A O 1
ATOM 537 N N . LEU A 1 70 ? 2.038 -15.193 14.612 1.00 93.50 70 LEU A N 1
ATOM 538 C CA . LEU A 1 70 ? 1.741 -13.759 14.603 1.00 93.50 70 LEU A CA 1
ATOM 539 C C . LEU A 1 70 ? 2.870 -12.941 15.246 1.00 93.50 70 LEU A C 1
ATOM 541 O O . LEU A 1 70 ? 3.236 -11.871 14.755 1.00 93.50 70 LEU A O 1
ATOM 545 N N . LYS A 1 71 ? 3.458 -13.461 16.327 1.00 92.38 71 LYS A N 1
ATOM 546 C CA . LYS A 1 71 ? 4.596 -12.843 17.016 1.00 92.38 71 LYS A CA 1
ATOM 547 C C . LYS A 1 71 ? 5.849 -12.827 16.135 1.00 92.38 71 LYS A C 1
ATOM 549 O O . LYS A 1 71 ? 6.551 -11.814 16.101 1.00 92.38 71 LYS A O 1
ATOM 554 N N . GLY A 1 72 ? 6.093 -13.902 15.384 1.00 95.00 72 GLY A N 1
ATOM 555 C CA . GLY A 1 72 ? 7.156 -13.968 14.378 1.00 95.00 72 GLY A CA 1
ATOM 556 C C . GLY A 1 72 ? 6.970 -12.937 13.261 1.00 95.00 72 GLY A C 1
ATOM 557 O O . GLY A 1 72 ? 7.899 -12.191 12.945 1.00 95.00 72 GLY A O 1
ATOM 558 N N . MET A 1 73 ? 5.750 -12.823 12.726 1.00 94.62 73 MET A N 1
ATOM 559 C CA . MET A 1 73 ? 5.406 -11.823 11.708 1.00 94.62 73 MET A CA 1
ATOM 560 C C . MET A 1 73 ? 5.574 -10.393 12.224 1.00 94.62 73 MET A C 1
ATOM 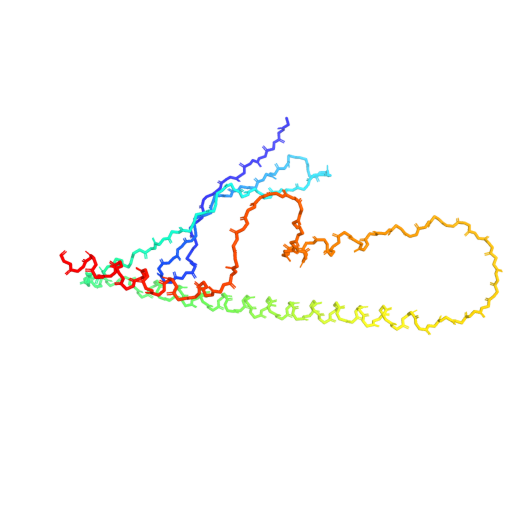562 O O . MET A 1 73 ? 6.153 -9.556 11.534 1.00 94.62 73 MET A O 1
ATOM 566 N N . TYR A 1 74 ? 5.116 -10.109 13.445 1.00 95.25 74 TYR A N 1
ATOM 567 C CA . TYR A 1 74 ? 5.276 -8.800 14.076 1.00 95.25 74 TYR A CA 1
ATOM 568 C C . TYR A 1 74 ? 6.752 -8.402 14.198 1.00 95.25 74 TYR A C 1
ATOM 570 O O . TYR A 1 74 ? 7.120 -7.278 13.857 1.00 95.25 74 TYR A O 1
ATOM 578 N N . PHE A 1 75 ? 7.611 -9.327 14.632 1.00 96.81 75 PHE A N 1
ATOM 579 C CA . PHE A 1 75 ? 9.042 -9.063 14.763 1.00 96.81 75 PHE A CA 1
ATOM 580 C C . PHE A 1 75 ? 9.708 -8.784 13.408 1.00 96.81 75 PHE A C 1
ATOM 582 O O . PHE A 1 75 ? 10.467 -7.822 13.281 1.00 96.81 75 PHE A O 1
ATOM 589 N N . TRP A 1 76 ? 9.378 -9.573 12.381 1.00 96.25 76 TRP A N 1
ATOM 590 C CA . TRP A 1 76 ? 9.860 -9.359 11.013 1.00 96.25 76 TRP A CA 1
ATOM 591 C C . TRP A 1 76 ? 9.420 -8.009 10.445 1.00 96.25 76 TRP A C 1
ATOM 593 O O . TRP A 1 76 ? 10.238 -7.268 9.903 1.00 96.25 76 TRP A O 1
ATOM 603 N N . MET A 1 77 ? 8.145 -7.661 10.620 1.00 97.19 77 MET A N 1
ATOM 604 C CA . MET A 1 77 ? 7.588 -6.395 10.146 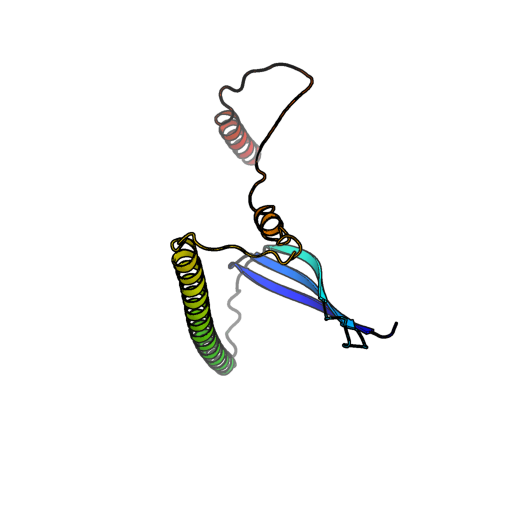1.00 97.19 77 MET A CA 1
ATOM 605 C C . MET A 1 77 ? 8.249 -5.201 10.834 1.00 97.19 77 MET A C 1
ATOM 607 O O . MET A 1 77 ? 8.584 -4.214 10.184 1.00 97.19 77 MET A O 1
ATOM 611 N N . LYS A 1 78 ? 8.475 -5.308 12.149 1.00 97.25 78 LYS A N 1
ATOM 612 C CA . LYS A 1 78 ? 9.150 -4.277 12.934 1.00 97.25 78 LYS A CA 1
ATOM 613 C C . LYS A 1 78 ? 10.573 -4.041 12.426 1.00 97.25 78 LYS A C 1
ATOM 615 O O . LYS A 1 78 ? 10.931 -2.905 12.145 1.00 97.25 78 LYS A O 1
ATOM 620 N N . ARG A 1 79 ? 11.353 -5.110 12.237 1.00 97.75 79 ARG A N 1
ATOM 621 C CA . ARG A 1 79 ? 12.713 -5.022 11.681 1.00 97.75 79 ARG A CA 1
ATOM 622 C C . ARG A 1 79 ? 12.728 -4.415 10.283 1.00 97.75 79 ARG A C 1
ATOM 624 O O . ARG A 1 79 ? 13.576 -3.580 9.990 1.00 97.75 79 ARG A O 1
ATOM 631 N N . TYR A 1 80 ? 11.793 -4.825 9.432 1.00 96.75 80 TYR A N 1
ATOM 632 C CA . TYR A 1 80 ? 11.688 -4.295 8.078 1.00 96.75 80 TYR A CA 1
ATOM 633 C C . TYR A 1 80 ? 11.380 -2.790 8.078 1.00 96.75 80 TYR A C 1
ATOM 635 O O . TYR A 1 80 ? 12.016 -2.039 7.344 1.00 96.75 80 TYR A O 1
ATOM 643 N N . LEU A 1 81 ? 10.465 -2.338 8.943 1.00 97.69 81 LEU A N 1
ATOM 644 C CA . LEU A 1 81 ? 10.160 -0.916 9.121 1.00 97.69 81 LEU A CA 1
ATOM 645 C C . LEU A 1 81 ? 11.360 -0.117 9.636 1.00 97.69 81 LEU A C 1
ATOM 647 O O . LEU A 1 81 ? 11.628 0.948 9.095 1.00 97.69 81 LEU A O 1
ATOM 651 N N . GLU A 1 82 ? 12.100 -0.634 10.620 1.00 97.88 82 GLU A N 1
ATOM 652 C CA . GLU A 1 82 ? 13.314 0.014 11.146 1.00 97.88 82 GLU A CA 1
ATOM 653 C C . GLU A 1 82 ? 14.369 0.225 10.045 1.00 97.88 82 GLU A C 1
ATOM 655 O O . GLU A 1 82 ? 14.966 1.297 9.942 1.00 97.88 82 GLU A O 1
ATOM 660 N N . VAL A 1 83 ? 14.588 -0.785 9.194 1.00 97.88 83 VAL A N 1
ATOM 661 C CA . VAL A 1 83 ? 15.521 -0.689 8.058 1.00 97.88 83 VAL A CA 1
ATOM 662 C C . VAL A 1 83 ? 15.033 0.340 7.041 1.00 97.88 83 VAL A C 1
ATOM 664 O O . VAL A 1 83 ? 15.810 1.193 6.616 1.00 97.88 83 VAL A O 1
ATOM 667 N N . LEU A 1 84 ? 13.748 0.289 6.687 1.00 97.94 84 LEU A N 1
ATOM 668 C CA . LEU A 1 84 ? 13.155 1.201 5.715 1.00 97.94 84 LEU A CA 1
ATOM 669 C C . LEU A 1 84 ? 13.197 2.655 6.203 1.00 97.94 84 LEU A C 1
ATOM 671 O O . LEU A 1 84 ? 13.486 3.562 5.430 1.00 97.94 84 LEU A O 1
ATOM 675 N N . GLU A 1 85 ? 12.916 2.891 7.484 1.00 98.00 85 GLU A N 1
ATOM 676 C CA . GLU A 1 85 ? 12.974 4.215 8.103 1.00 98.00 85 GLU A CA 1
ATOM 677 C C . GLU A 1 85 ? 14.396 4.776 8.073 1.00 98.00 85 GLU A C 1
ATOM 679 O O . GLU A 1 85 ? 14.595 5.925 7.671 1.00 98.00 85 GLU A O 1
ATOM 684 N N . LYS A 1 86 ? 15.389 3.948 8.414 1.00 98.06 86 LYS A N 1
ATOM 685 C CA . LYS A 1 86 ? 16.801 4.323 8.332 1.00 98.06 86 LYS A CA 1
ATOM 686 C C . LYS A 1 86 ? 17.202 4.700 6.904 1.00 98.06 86 LYS A C 1
ATOM 688 O O . LYS A 1 86 ? 17.766 5.771 6.702 1.00 98.06 86 LYS A O 1
ATOM 693 N N . GLU A 1 87 ? 16.871 3.869 5.920 1.00 96.94 87 GLU A N 1
ATOM 694 C CA . GLU A 1 87 ? 17.168 4.145 4.508 1.00 96.94 87 GLU A CA 1
ATOM 695 C C . GLU A 1 87 ? 16.488 5.441 4.038 1.00 96.94 87 GLU A C 1
ATOM 697 O O . GLU A 1 87 ? 17.080 6.256 3.332 1.00 96.94 87 GLU A O 1
ATOM 702 N N . ASN A 1 88 ? 15.258 5.697 4.490 1.00 97.00 88 ASN A N 1
ATOM 703 C CA . ASN A 1 88 ? 14.530 6.921 4.167 1.00 97.00 88 ASN A CA 1
ATOM 704 C C . ASN A 1 88 ? 15.187 8.168 4.780 1.00 97.00 88 ASN A C 1
ATOM 706 O O . ASN A 1 88 ? 15.238 9.221 4.140 1.00 97.00 88 ASN A O 1
ATOM 710 N N . MET A 1 89 ? 15.739 8.054 5.991 1.00 97.81 89 MET A N 1
ATOM 711 C CA . MET A 1 89 ? 16.548 9.118 6.588 1.00 97.81 89 MET A CA 1
ATOM 712 C C . MET A 1 89 ? 17.848 9.354 5.813 1.00 97.81 89 MET A C 1
ATOM 714 O O . MET A 1 89 ? 18.170 10.504 5.519 1.00 97.81 89 MET A O 1
ATOM 718 N N . GLU A 1 90 ? 18.556 8.295 5.416 1.00 96.94 90 GLU A N 1
ATOM 719 C CA . GLU A 1 90 ? 19.783 8.396 4.613 1.00 96.94 90 GLU A CA 1
ATOM 720 C C . GLU A 1 90 ? 19.506 9.058 3.249 1.00 96.94 90 GLU A C 1
ATOM 722 O O . GLU A 1 90 ? 20.226 9.969 2.829 1.00 96.94 90 GLU A O 1
ATOM 727 N N . MET A 1 91 ? 18.400 8.692 2.591 1.00 96.75 91 MET A N 1
ATOM 728 C CA . MET A 1 91 ? 17.955 9.337 1.352 1.00 96.75 91 MET A CA 1
ATOM 729 C C . MET A 1 91 ? 17.681 10.828 1.555 1.00 96.75 91 MET A C 1
ATOM 731 O O . MET A 1 91 ? 18.173 11.653 0.780 1.00 96.75 91 MET A O 1
ATOM 735 N N . ARG A 1 92 ? 16.941 11.199 2.606 1.00 96.00 92 ARG A N 1
ATOM 736 C CA . ARG A 1 92 ? 16.663 12.608 2.930 1.00 96.00 92 ARG A CA 1
ATOM 737 C C . ARG A 1 92 ? 17.945 13.394 3.174 1.00 96.00 92 ARG A C 1
ATOM 739 O O . ARG A 1 92 ? 18.105 14.467 2.598 1.00 96.00 92 ARG A O 1
ATOM 746 N N . GLN A 1 93 ? 18.879 12.829 3.933 1.00 95.25 93 GLN A N 1
ATOM 747 C CA . GLN A 1 93 ? 20.169 13.456 4.200 1.00 95.25 93 GLN A CA 1
ATOM 748 C C . GLN A 1 93 ? 20.977 13.666 2.911 1.00 95.25 93 GLN A C 1
ATOM 750 O O . GLN A 1 93 ? 21.550 14.736 2.707 1.00 95.25 93 GLN A O 1
ATOM 755 N N . SER A 1 94 ? 20.987 12.685 2.002 1.00 93.06 94 SER A N 1
ATOM 756 C CA . SER A 1 94 ? 21.667 12.832 0.709 1.00 93.06 94 SER A CA 1
ATOM 757 C C . SER A 1 94 ? 21.039 13.929 -0.163 1.00 93.06 94 SER A C 1
ATOM 759 O O . SER A 1 94 ? 21.758 14.733 -0.758 1.00 93.06 94 SER A O 1
ATOM 761 N N . LEU A 1 95 ? 19.704 14.032 -0.186 1.00 94.06 95 LEU A N 1
ATOM 762 C CA . LEU A 1 95 ? 18.986 15.087 -0.904 1.00 94.06 95 LEU A CA 1
ATOM 763 C C . LEU A 1 95 ? 19.280 16.473 -0.325 1.00 94.06 95 LEU A C 1
ATOM 765 O O . LEU A 1 95 ? 19.479 17.424 -1.081 1.00 94.06 95 LEU A O 1
ATOM 769 N N . GLU A 1 96 ? 19.330 16.604 0.997 1.00 92.81 96 GLU A N 1
ATOM 770 C CA . GLU A 1 96 ? 19.703 17.852 1.666 1.00 92.81 96 GLU A CA 1
ATOM 771 C C . GLU A 1 96 ? 21.153 18.240 1.365 1.00 92.81 96 GLU A C 1
ATOM 773 O O . GLU A 1 96 ? 21.413 19.389 0.998 1.00 92.81 96 GLU A O 1
ATOM 778 N N . GLY A 1 97 ? 22.080 17.277 1.407 1.00 89.56 97 GLY A N 1
ATOM 779 C CA . GLY A 1 97 ? 23.475 17.477 1.015 1.00 89.56 97 GLY A CA 1
ATOM 780 C C . GLY A 1 97 ? 23.617 17.968 -0.427 1.00 89.56 97 GLY A C 1
ATOM 781 O O . GLY A 1 97 ? 24.377 18.899 -0.697 1.00 89.56 97 GLY A O 1
ATOM 782 N N . LEU A 1 98 ? 22.826 17.420 -1.353 1.00 89.31 98 LEU A N 1
ATOM 783 C CA . LEU A 1 98 ? 22.774 17.898 -2.735 1.00 89.31 98 LEU A CA 1
ATOM 784 C C . LEU A 1 98 ? 22.167 19.304 -2.837 1.00 89.31 98 LEU A C 1
ATOM 786 O O . LEU A 1 98 ? 22.722 20.143 -3.542 1.00 89.31 98 LEU A O 1
ATOM 790 N N . ARG A 1 99 ? 21.081 19.615 -2.117 1.00 87.75 99 ARG A N 1
ATOM 791 C CA . ARG A 1 99 ? 20.482 20.967 -2.108 1.00 87.75 99 ARG A CA 1
ATOM 792 C C . ARG A 1 99 ? 21.469 22.023 -1.601 1.00 87.75 99 ARG A C 1
ATOM 794 O O . ARG A 1 99 ? 21.593 23.081 -2.218 1.00 87.75 99 ARG A O 1
ATOM 801 N N . LEU A 1 100 ? 22.210 21.722 -0.536 1.00 82.56 100 LEU A N 1
ATOM 802 C CA . LEU A 1 100 ? 23.255 22.593 0.015 1.00 82.56 100 LEU A CA 1
ATOM 803 C C . LEU A 1 100 ? 24.469 22.703 -0.927 1.00 82.56 100 LEU A C 1
ATOM 805 O O . LEU A 1 100 ? 24.955 23.807 -1.178 1.00 82.56 100 LEU A O 1
ATOM 809 N N . GLY A 1 101 ? 24.912 21.594 -1.527 1.00 66.00 101 GLY A N 1
ATOM 810 C CA . GLY A 1 101 ? 26.005 21.577 -2.509 1.00 66.00 101 GLY A CA 1
ATOM 811 C C . GLY A 1 101 ? 25.682 22.330 -3.808 1.00 66.00 101 GLY A C 1
ATOM 812 O O . GLY A 1 101 ? 26.558 22.964 -4.398 1.00 66.00 101 GLY A O 1
ATOM 813 N N . ILE A 1 102 ? 24.413 22.331 -4.229 1.00 58.19 102 ILE A N 1
ATOM 814 C CA . ILE A 1 102 ? 23.913 23.136 -5.356 1.00 58.19 102 ILE A CA 1
ATOM 815 C C . ILE A 1 102 ? 23.822 24.623 -4.970 1.00 58.19 102 ILE A C 1
ATOM 817 O O . ILE A 1 102 ? 24.055 25.483 -5.819 1.00 58.19 102 ILE A O 1
ATOM 821 N N . SER A 1 103 ? 23.540 24.945 -3.701 1.00 52.66 103 SER A N 1
ATOM 822 C CA . SER A 1 103 ? 23.524 26.326 -3.197 1.00 52.66 103 SER A CA 1
ATOM 823 C C . SER A 1 103 ? 24.928 26.940 -3.118 1.00 52.66 103 SER A C 1
ATOM 825 O O . SER A 1 103 ? 25.102 28.104 -3.465 1.00 52.66 103 SER A O 1
ATOM 827 N N . SER A 1 104 ? 25.943 26.159 -2.728 1.00 46.81 104 SER A N 1
ATOM 828 C CA . SER A 1 104 ? 27.335 26.627 -2.613 1.00 46.81 104 SER A CA 1
ATOM 829 C C . SER A 1 104 ? 27.987 26.943 -3.969 1.00 46.81 104 SER A C 1
ATOM 831 O O . SER A 1 104 ? 28.808 27.851 -4.063 1.00 46.81 104 SER A O 1
ATOM 833 N N . ARG A 1 105 ? 27.586 26.266 -5.056 1.00 55.88 105 ARG A N 1
ATOM 834 C CA . ARG A 1 105 ? 28.124 26.530 -6.407 1.00 55.88 105 ARG A CA 1
ATOM 835 C C . ARG A 1 105 ? 27.517 27.748 -7.109 1.00 55.88 105 ARG A C 1
ATOM 837 O O . ARG A 1 105 ? 28.035 28.152 -8.144 1.00 55.88 105 ARG A O 1
ATOM 844 N N . LYS A 1 106 ? 26.443 28.344 -6.579 1.00 55.69 106 LYS A N 1
ATOM 845 C CA . LYS A 1 106 ? 25.790 29.522 -7.184 1.00 55.69 106 LYS A CA 1
ATOM 846 C C . LYS A 1 106 ? 26.317 30.867 -6.668 1.00 55.69 106 LYS A C 1
ATOM 848 O O . LYS A 1 106 ? 25.910 31.894 -7.198 1.00 55.69 106 LYS A O 1
ATOM 853 N N . SER A 1 107 ? 27.221 30.886 -5.685 1.00 50.53 107 SER A N 1
ATOM 854 C CA . SER A 1 107 ? 27.775 32.129 -5.120 1.00 50.53 107 SER A CA 1
ATOM 855 C C . SER A 1 107 ? 29.165 32.512 -5.639 1.00 50.53 107 SER A C 1
ATOM 857 O O . SER A 1 107 ? 29.698 33.526 -5.203 1.00 50.53 107 SER A O 1
ATOM 859 N N . HIS A 1 108 ? 29.760 31.757 -6.567 1.00 46.25 108 HIS A N 1
ATOM 860 C CA . HIS A 1 108 ? 31.055 32.114 -7.157 1.00 46.25 108 HIS A CA 1
ATOM 861 C C . HIS A 1 108 ? 30.881 32.595 -8.601 1.00 46.25 108 HIS A C 1
ATOM 863 O O . HIS A 1 108 ? 31.249 31.935 -9.568 1.00 46.25 108 HIS A O 1
ATOM 869 N N . GLY A 1 109 ? 30.234 33.753 -8.728 1.00 43.59 109 GLY A N 1
ATOM 870 C CA . GLY A 1 109 ? 30.266 34.563 -9.938 1.00 43.59 109 GLY A CA 1
ATOM 871 C C . GLY A 1 109 ? 31.513 35.436 -9.923 1.00 43.59 109 GLY A C 1
ATOM 872 O O . GLY A 1 109 ? 31.422 36.617 -9.607 1.00 43.59 109 GLY A O 1
ATOM 873 N N . GLU A 1 110 ? 32.669 34.855 -10.237 1.00 40.88 110 GLU A N 1
ATOM 874 C CA . GLU A 1 110 ? 33.864 35.629 -10.569 1.00 40.88 110 GLU A CA 1
ATOM 875 C C . GLU A 1 110 ? 33.924 35.775 -12.094 1.00 40.88 110 GLU A C 1
ATOM 877 O O . GLU A 1 110 ? 34.144 34.828 -12.848 1.00 40.88 110 GLU A O 1
ATOM 882 N N . SER A 1 111 ? 33.597 36.984 -12.546 1.00 46.94 111 SER A N 1
ATOM 883 C CA . SER A 1 111 ? 33.642 37.404 -13.939 1.00 46.94 111 SER A CA 1
ATOM 884 C C . SER A 1 111 ? 35.093 37.575 -14.382 1.00 46.94 111 SER A C 1
ATOM 886 O O . SER A 1 111 ? 35.728 38.541 -13.964 1.00 46.94 111 SER A O 1
ATOM 888 N N . ASN A 1 112 ? 35.580 36.742 -15.309 1.00 40.66 112 ASN A N 1
ATOM 889 C CA . ASN A 1 112 ? 36.482 37.239 -16.349 1.00 40.66 112 ASN A CA 1
ATOM 890 C C . ASN A 1 112 ? 36.629 36.310 -17.567 1.00 40.66 112 ASN A C 1
ATOM 892 O O . ASN A 1 112 ? 36.795 35.104 -17.431 1.00 40.66 112 ASN A O 1
ATOM 896 N N . GLY A 1 113 ? 36.679 36.929 -18.753 1.00 39.00 113 GLY A N 1
ATOM 897 C CA . GLY A 1 113 ? 37.394 36.408 -19.927 1.00 39.00 113 GLY A CA 1
ATOM 898 C C . GLY A 1 113 ? 36.598 35.535 -20.901 1.00 39.00 113 GLY A C 1
ATOM 899 O O . GLY A 1 113 ? 36.480 34.328 -20.732 1.00 39.00 113 GLY A O 1
ATOM 900 N N . GLY A 1 114 ? 36.096 36.141 -21.980 1.00 39.19 114 GLY A N 1
ATOM 901 C CA . GLY A 1 114 ? 35.289 35.466 -22.996 1.00 39.19 114 GLY A CA 1
ATOM 902 C C . GLY A 1 114 ? 36.016 34.476 -23.916 1.00 39.19 114 GLY A C 1
ATOM 903 O O . GLY A 1 114 ? 37.203 34.603 -24.195 1.00 39.19 114 GLY A O 1
ATOM 904 N N . ARG A 1 115 ? 35.234 33.563 -24.505 1.00 37.81 115 ARG A N 1
ATOM 905 C CA . ARG A 1 115 ? 35.220 33.236 -25.944 1.00 37.81 115 ARG A CA 1
ATOM 906 C C . ARG A 1 115 ? 34.050 32.295 -26.249 1.00 37.81 115 ARG A C 1
ATOM 908 O O . ARG A 1 115 ? 33.668 31.448 -25.456 1.00 37.81 115 ARG A O 1
ATOM 915 N N . LYS A 1 116 ? 33.444 32.540 -27.406 1.00 50.22 116 LYS A N 1
ATOM 916 C CA . LYS A 1 116 ? 32.159 32.024 -27.880 1.00 50.22 116 LYS A CA 1
ATOM 917 C C . LYS A 1 116 ? 32.245 30.527 -28.200 1.00 50.22 116 LYS A C 1
ATOM 919 O O . LYS A 1 116 ? 33.074 30.125 -29.009 1.00 50.22 116 LYS A O 1
ATOM 924 N N . THR A 1 117 ? 31.336 29.720 -27.663 1.00 40.34 117 THR A N 1
ATOM 925 C CA . THR A 1 117 ? 30.866 28.482 -28.304 1.00 40.34 117 THR A CA 1
ATOM 926 C C . THR A 1 117 ? 29.386 28.346 -27.970 1.00 40.34 117 THR A C 1
ATOM 928 O O . THR A 1 117 ? 29.008 28.303 -26.803 1.00 40.34 117 THR A O 1
ATOM 931 N N . ALA A 1 118 ? 28.546 28.400 -29.003 1.00 49.53 118 ALA A N 1
ATOM 932 C CA . ALA A 1 118 ? 27.100 28.327 -28.877 1.00 49.53 118 ALA A CA 1
ATOM 933 C C . ALA A 1 118 ? 26.692 26.936 -28.370 1.00 49.53 118 ALA A C 1
ATOM 935 O O . ALA A 1 118 ? 26.871 25.939 -29.065 1.00 49.53 118 ALA A O 1
ATOM 936 N N . LEU A 1 119 ? 26.148 26.891 -27.157 1.00 51.53 119 LEU A N 1
ATOM 937 C CA . LEU A 1 119 ? 25.417 25.752 -26.611 1.00 51.53 119 LEU A CA 1
ATOM 938 C C . LEU A 1 119 ? 23.924 26.121 -26.591 1.00 51.53 119 LEU A C 1
ATOM 940 O O . LEU A 1 119 ? 23.605 27.285 -26.328 1.00 51.53 119 LEU A O 1
ATOM 944 N N . PRO A 1 120 ? 23.006 25.183 -26.887 1.00 50.97 120 PRO A N 1
ATOM 945 C CA . PRO A 1 120 ? 21.578 25.464 -26.833 1.00 50.97 120 PRO A CA 1
ATOM 946 C C . PRO A 1 120 ? 21.140 25.718 -25.378 1.00 50.97 120 PRO A C 1
ATOM 948 O O . PRO A 1 120 ? 21.785 25.221 -24.449 1.00 50.97 120 PRO A O 1
ATOM 951 N N . PRO A 1 121 ? 20.071 26.507 -25.164 1.00 49.84 121 PRO A N 1
ATOM 952 C CA . PRO A 1 121 ? 19.657 26.939 -23.835 1.00 49.84 121 PRO A CA 1
ATOM 953 C C . PRO A 1 121 ? 19.273 25.749 -22.940 1.00 49.84 121 PRO A C 1
ATOM 955 O O . PRO A 1 121 ? 18.753 24.744 -23.436 1.00 49.84 121 PRO A O 1
ATOM 958 N N . PRO A 1 122 ? 19.514 25.847 -21.620 1.00 42.00 122 PRO A N 1
ATOM 959 C CA . PRO A 1 122 ? 19.110 24.824 -20.672 1.00 42.00 122 PRO A CA 1
ATOM 960 C C . PRO A 1 122 ? 17.581 24.772 -20.648 1.00 42.00 122 PRO A C 1
ATOM 962 O O . PRO A 1 122 ? 16.922 25.739 -20.287 1.00 42.00 122 PRO A O 1
ATOM 965 N N . ASN A 1 123 ? 17.035 23.645 -21.095 1.00 39.59 123 ASN A N 1
ATOM 966 C CA . ASN A 1 123 ? 15.606 23.374 -21.118 1.00 39.59 123 ASN A CA 1
ATOM 967 C C . ASN A 1 123 ? 15.002 23.551 -19.714 1.00 39.59 123 ASN A C 1
ATOM 969 O O . ASN A 1 123 ? 15.495 22.975 -18.741 1.00 39.59 123 ASN A O 1
ATOM 973 N N . ASP A 1 124 ? 13.920 24.322 -19.647 1.00 46.31 124 ASP A N 1
ATOM 974 C CA . ASP A 1 124 ? 13.137 24.701 -18.469 1.00 46.31 124 ASP A CA 1
ATOM 975 C C . ASP A 1 124 ? 12.372 23.516 -17.843 1.00 46.31 124 ASP A C 1
ATOM 977 O O . ASP A 1 124 ? 11.157 23.547 -17.649 1.00 46.31 124 ASP A O 1
ATOM 981 N N . SER A 1 125 ? 13.055 22.427 -17.488 1.00 50.34 125 SER A N 1
ATOM 982 C CA . SER A 1 125 ? 12.406 21.236 -16.921 1.00 50.34 125 SER A CA 1
ATOM 983 C C . SER A 1 125 ? 12.138 21.323 -15.413 1.00 50.34 125 SER A C 1
ATOM 985 O O . SER A 1 125 ? 11.743 20.329 -14.808 1.00 50.34 125 SER A O 1
ATOM 987 N N . LEU A 1 126 ? 12.343 22.486 -14.785 1.00 39.41 126 LEU A N 1
ATOM 988 C CA . LEU A 1 126 ? 12.014 22.704 -13.370 1.00 39.41 126 LEU A CA 1
ATOM 989 C C . LEU A 1 126 ? 10.555 23.152 -13.176 1.00 39.41 126 LEU A C 1
ATOM 991 O O . LEU A 1 126 ? 9.962 22.901 -12.131 1.00 39.41 126 LEU A O 1
ATOM 995 N N . HIS A 1 1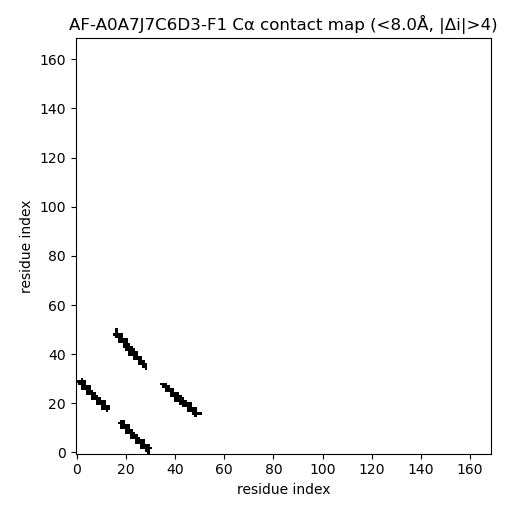27 ? 9.941 23.746 -14.203 1.00 44.03 127 HIS A N 1
ATOM 996 C CA . HIS A 1 127 ? 8.618 24.367 -14.091 1.00 44.03 127 HIS A CA 1
ATOM 997 C C . HIS A 1 127 ? 7.444 23.370 -14.097 1.00 44.03 127 HIS A C 1
ATOM 999 O O . HIS A 1 127 ? 6.304 23.755 -13.838 1.00 44.03 127 HIS A O 1
ATOM 1005 N N . HIS A 1 128 ? 7.698 22.087 -14.383 1.00 40.31 128 HIS A N 1
ATOM 1006 C CA . HIS A 1 128 ? 6.649 21.066 -14.468 1.00 40.31 128 HIS A CA 1
ATOM 1007 C C . HIS A 1 128 ? 6.315 20.412 -13.115 1.00 40.31 128 HIS A C 1
ATOM 1009 O O . HIS A 1 128 ? 5.200 19.931 -12.929 1.00 40.31 128 HIS A O 1
ATOM 1015 N N . PHE A 1 129 ? 7.241 20.412 -12.150 1.00 42.28 129 PHE A N 1
ATOM 1016 C CA . PHE A 1 129 ? 7.041 19.705 -10.877 1.00 42.28 129 PHE A CA 1
ATOM 1017 C C . PHE A 1 129 ? 6.210 20.503 -9.856 1.00 42.28 129 PHE A C 1
ATOM 1019 O O . PHE A 1 129 ? 5.535 19.916 -9.014 1.00 42.28 129 PHE A O 1
ATOM 1026 N N . GLU A 1 130 ? 6.180 21.835 -9.957 1.00 44.41 130 GLU A N 1
ATOM 1027 C CA . GLU A 1 130 ? 5.407 22.685 -9.034 1.00 44.41 130 GLU A CA 1
ATOM 1028 C C . GLU A 1 130 ? 3.916 22.807 -9.399 1.00 44.41 130 GLU A C 1
ATOM 1030 O O . GLU A 1 130 ? 3.119 23.340 -8.630 1.00 44.41 130 GLU A O 1
ATOM 1035 N N . GLN A 1 131 ? 3.487 22.264 -10.544 1.00 48.25 131 GLN A N 1
ATOM 1036 C CA . GLN A 1 131 ? 2.117 22.439 -11.039 1.00 48.25 131 GLN A CA 1
ATOM 1037 C C . GLN A 1 131 ? 1.059 21.611 -10.278 1.00 48.25 131 GLN A C 1
ATOM 1039 O O . GLN A 1 131 ? -0.139 21.809 -10.478 1.00 48.25 131 GLN A O 1
ATOM 1044 N N . TRP A 1 132 ? 1.461 20.693 -9.392 1.00 38.25 132 TRP A N 1
ATOM 1045 C CA . TRP A 1 132 ? 0.531 19.831 -8.646 1.00 38.25 132 TRP A CA 1
ATOM 1046 C C . TRP A 1 132 ? 0.216 20.301 -7.221 1.00 38.25 132 TRP A C 1
ATOM 1048 O O . TRP A 1 132 ? -0.676 19.733 -6.593 1.00 38.25 132 TRP A O 1
ATOM 1058 N N . SER A 1 133 ? 0.882 21.338 -6.702 1.00 48.56 133 SER A N 1
ATOM 1059 C CA . SER A 1 133 ? 0.717 21.756 -5.299 1.00 48.56 133 SER A CA 1
ATOM 1060 C C . SER A 1 133 ? -0.150 23.002 -5.080 1.00 48.56 133 SER A C 1
ATOM 1062 O O . SER A 1 133 ? -0.383 23.374 -3.931 1.00 48.56 133 SER A O 1
ATOM 1064 N N . GLY A 1 134 ? -0.703 23.623 -6.127 1.00 50.97 134 GLY A N 1
ATOM 1065 C CA . GLY A 1 134 ? -1.428 24.888 -5.972 1.00 50.97 134 GLY A CA 1
ATOM 1066 C C . GLY A 1 134 ? -2.633 25.054 -6.885 1.00 50.97 134 GLY A C 1
ATOM 1067 O O . GLY A 1 134 ? -2.548 25.745 -7.895 1.00 50.97 134 GLY A O 1
ATOM 1068 N N . LYS A 1 135 ? -3.795 24.506 -6.504 1.00 43.78 135 LYS A N 1
ATOM 1069 C CA . LYS A 1 135 ? -5.074 25.076 -6.960 1.00 43.78 135 LYS A CA 1
ATOM 1070 C C . LYS A 1 135 ? -6.214 24.829 -5.972 1.00 43.78 135 LYS A C 1
ATOM 1072 O O . LYS A 1 135 ? -7.013 23.909 -6.115 1.00 43.78 135 LYS A O 1
ATOM 1077 N N . LYS A 1 136 ? -6.298 25.709 -4.974 1.00 43.44 136 LYS A N 1
ATOM 1078 C CA . LYS A 1 136 ? -7.547 26.050 -4.288 1.00 43.44 136 LYS A CA 1
ATOM 1079 C C . LYS A 1 136 ? -7.804 27.544 -4.484 1.00 43.44 136 LYS A C 1
ATOM 1081 O O . LYS A 1 136 ? -7.015 28.354 -4.014 1.00 43.44 136 LYS A O 1
ATOM 1086 N N . ASN A 1 137 ? -8.949 27.821 -5.119 1.00 41.22 137 ASN A N 1
ATOM 1087 C CA . ASN A 1 137 ? -9.697 29.085 -5.173 1.00 41.22 137 ASN A CA 1
ATOM 1088 C C . ASN A 1 137 ? -9.039 30.155 -6.071 1.00 41.22 137 ASN A C 1
ATOM 1090 O O . ASN A 1 137 ? -7.833 30.317 -6.059 1.00 41.22 137 ASN A O 1
ATOM 1094 N N . GLY A 1 138 ? -9.719 30.944 -6.896 1.00 36.50 138 GLY A N 1
ATOM 1095 C CA . GLY A 1 138 ? -11.128 31.143 -7.207 1.00 36.50 138 GLY A CA 1
ATOM 1096 C C . GLY A 1 138 ? -11.184 32.499 -7.915 1.00 36.50 138 GLY A C 1
ATOM 1097 O O . GLY A 1 138 ? -10.836 33.502 -7.304 1.00 36.50 138 GLY A O 1
ATOM 1098 N N . GLU A 1 139 ? -11.568 32.541 -9.190 1.00 31.30 139 GLU A N 1
ATOM 1099 C CA . GLU A 1 139 ? -11.825 33.804 -9.886 1.00 31.30 139 GLU A CA 1
ATOM 1100 C C . GLU A 1 139 ? -13.147 33.685 -10.638 1.00 31.30 139 GLU A C 1
ATOM 1102 O O . GLU A 1 139 ? -13.362 32.784 -11.448 1.00 31.30 139 GLU A O 1
ATOM 1107 N N . LEU A 1 140 ? -14.066 34.564 -10.255 1.00 40.81 140 LEU A N 1
ATOM 1108 C CA . LEU A 1 140 ? -15.464 34.589 -10.639 1.00 40.81 140 LEU A CA 1
ATOM 1109 C C . LEU A 1 140 ? -15.677 35.857 -11.471 1.00 40.81 140 LEU A C 1
ATOM 1111 O O . LEU A 1 140 ? -15.592 36.962 -10.942 1.00 40.81 140 LEU A O 1
ATOM 1115 N N . ARG A 1 141 ? -15.983 35.694 -12.759 1.00 32.97 141 ARG A N 1
ATOM 1116 C CA . ARG A 1 141 ? -16.810 36.598 -13.582 1.00 32.97 141 ARG A CA 1
ATOM 1117 C C . ARG A 1 141 ? -17.534 35.668 -14.568 1.00 32.97 141 ARG A C 1
ATOM 1119 O O . ARG A 1 141 ? -16.873 34.845 -15.180 1.00 32.97 141 ARG A O 1
ATOM 1126 N N . ALA A 1 142 ? -18.849 35.661 -14.749 1.00 32.81 142 ALA A N 1
ATOM 1127 C CA . ALA A 1 142 ? -19.857 36.686 -14.544 1.00 32.81 142 ALA A CA 1
ATOM 1128 C C . ALA A 1 142 ? -21.262 36.045 -14.423 1.00 32.81 142 ALA A C 1
ATOM 1130 O O . ALA A 1 142 ? -21.487 34.977 -14.983 1.00 32.81 142 ALA A O 1
ATOM 1131 N N . GLN A 1 143 ? -22.187 36.788 -13.78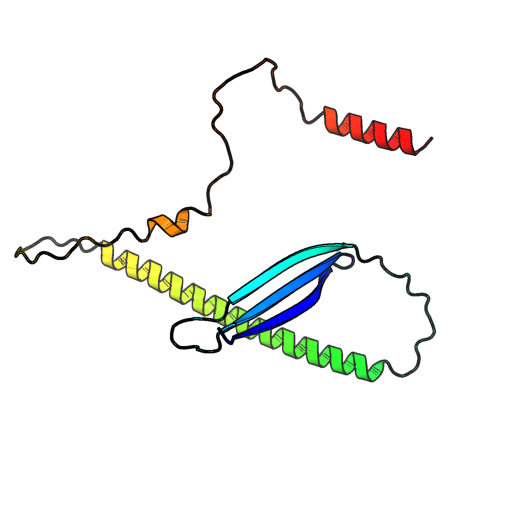8 1.00 34.16 143 GLN A N 1
ATOM 1132 C CA . GLN A 1 143 ? -23.655 36.596 -13.721 1.00 34.16 143 GLN A CA 1
ATOM 1133 C C . GLN A 1 143 ? -24.140 35.377 -12.907 1.00 34.16 143 GLN A C 1
ATOM 1135 O O . GLN A 1 143 ? -23.687 34.270 -13.125 1.00 34.16 143 GLN A O 1
ATOM 1140 N N . ARG A 1 144 ? -25.073 35.458 -11.951 1.00 41.34 144 ARG A N 1
ATOM 1141 C CA . ARG A 1 144 ? -26.123 36.430 -11.605 1.00 41.34 144 ARG A CA 1
ATOM 1142 C C . ARG A 1 144 ? -26.440 36.295 -10.100 1.00 41.34 144 ARG A C 1
ATOM 1144 O O . ARG A 1 144 ? -26.365 35.205 -9.553 1.00 41.34 144 ARG A O 1
ATOM 1151 N N . GLU A 1 145 ? -26.861 37.420 -9.522 1.00 35.97 145 GLU A N 1
ATOM 1152 C CA . GLU A 1 145 ? -27.832 37.558 -8.416 1.00 35.97 145 GLU A CA 1
ATOM 1153 C C . GLU A 1 145 ? -27.403 37.336 -6.943 1.00 35.97 145 GLU A C 1
ATOM 1155 O O . GLU A 1 145 ? -27.412 36.248 -6.387 1.00 35.97 145 GLU A O 1
ATOM 1160 N N . LEU A 1 146 ? -27.097 38.474 -6.302 1.00 48.12 146 LEU A N 1
ATOM 1161 C CA . LEU A 1 146 ? -27.588 38.955 -4.997 1.00 48.12 146 LEU A CA 1
ATOM 1162 C C . LEU A 1 146 ? -27.824 37.931 -3.852 1.00 48.12 146 LEU A C 1
ATOM 1164 O O . LEU A 1 146 ? -28.898 37.344 -3.758 1.00 48.12 146 LEU A O 1
ATOM 1168 N N . LYS A 1 147 ? -26.917 37.896 -2.858 1.00 46.84 147 LYS A N 1
ATOM 1169 C CA . LYS A 1 147 ? -27.157 38.276 -1.436 1.00 46.84 147 LYS A CA 1
ATOM 1170 C C . LYS A 1 147 ? -25.933 37.970 -0.543 1.00 46.84 147 LYS A C 1
ATOM 1172 O O . LYS A 1 147 ? -25.175 37.040 -0.781 1.00 46.84 147 LYS A O 1
ATOM 1177 N N . LYS A 1 148 ? -25.736 38.836 0.458 1.00 44.59 148 LYS A N 1
ATOM 1178 C CA . LYS A 1 148 ? -24.616 38.931 1.421 1.00 44.59 148 LYS A CA 1
ATOM 1179 C C . LYS A 1 148 ? -24.350 37.620 2.196 1.00 44.59 148 LYS A C 1
ATOM 1181 O O . LYS A 1 148 ? -25.326 37.017 2.633 1.00 44.59 148 LYS A O 1
ATOM 1186 N N . PRO A 1 149 ? -23.092 37.244 2.510 1.00 41.19 149 PRO A N 1
ATOM 1187 C CA . PRO A 1 149 ? -22.812 36.196 3.483 1.00 41.19 149 PRO A CA 1
ATOM 1188 C C . PRO A 1 149 ? -22.613 36.817 4.871 1.00 41.19 149 PRO A C 1
ATOM 1190 O O . PRO A 1 149 ? -21.550 37.336 5.202 1.00 41.19 149 PRO A O 1
ATOM 1193 N N . VAL A 1 150 ? -23.654 36.762 5.692 1.00 52.06 150 VAL A N 1
ATOM 1194 C CA . VAL A 1 150 ? -23.542 36.896 7.146 1.00 52.06 150 VAL A CA 1
ATOM 1195 C C . VAL A 1 150 ? -24.164 35.621 7.711 1.00 52.06 150 VAL A C 1
ATOM 1197 O O . VAL A 1 150 ? -25.326 35.346 7.439 1.00 52.06 150 VAL A O 1
ATOM 1200 N N . ASN A 1 151 ? -23.371 34.847 8.456 1.00 53.75 151 ASN A N 1
ATOM 1201 C CA . ASN A 1 151 ? -23.776 33.686 9.264 1.00 53.75 151 ASN A CA 1
ATOM 1202 C C . ASN A 1 151 ? -24.176 32.386 8.529 1.00 53.75 151 ASN A C 1
ATOM 1204 O O . ASN A 1 151 ? -25.307 31.934 8.637 1.00 53.75 151 ASN A O 1
ATOM 1208 N N . GLN A 1 152 ? -23.222 31.700 7.889 1.00 54.16 152 GLN A N 1
ATOM 1209 C CA . GLN A 1 152 ? -23.406 30.293 7.464 1.00 54.16 152 GLN A CA 1
ATOM 1210 C C . GLN A 1 152 ? -23.197 29.264 8.591 1.00 54.16 152 GLN A C 1
ATOM 1212 O O . GLN A 1 152 ? -23.590 28.112 8.451 1.00 54.16 152 GLN A O 1
ATOM 1217 N N . VAL A 1 153 ? -22.585 29.654 9.714 1.00 56.59 153 VAL A N 1
ATOM 1218 C CA . VAL A 1 153 ? -22.271 28.717 10.811 1.00 56.59 153 VAL A CA 1
ATOM 1219 C C . VAL A 1 153 ? -23.495 28.421 11.691 1.00 56.59 153 VAL A C 1
ATOM 1221 O O . VAL A 1 153 ? -23.594 27.333 12.242 1.00 56.59 153 VAL A O 1
ATOM 1224 N N . ILE A 1 154 ? -24.451 29.353 11.780 1.00 58.16 154 ILE A N 1
ATOM 1225 C CA . ILE A 1 154 ? -25.628 29.235 12.663 1.00 58.16 154 ILE A CA 1
ATOM 1226 C C . ILE A 1 154 ? -26.696 28.302 12.061 1.00 58.16 154 ILE A C 1
ATOM 1228 O O . ILE A 1 154 ? -27.415 27.625 12.793 1.00 58.16 154 ILE A O 1
ATOM 1232 N N . ASP A 1 155 ? -26.775 28.222 10.731 1.00 69.00 155 ASP A N 1
ATOM 1233 C CA . ASP A 1 155 ? -27.837 27.475 10.045 1.00 69.00 155 ASP A CA 1
ATOM 1234 C C . ASP A 1 155 ? -27.683 25.953 10.242 1.00 69.00 155 ASP A C 1
ATOM 1236 O O . ASP A 1 155 ? -28.633 25.264 10.613 1.00 69.00 155 ASP A O 1
ATOM 1240 N N . LEU A 1 156 ? -26.448 25.441 10.156 1.00 78.50 156 LEU A N 1
ATOM 1241 C CA . LEU A 1 156 ? -26.135 24.010 10.300 1.00 78.50 156 LEU A CA 1
ATOM 1242 C C . LEU A 1 156 ? -26.455 23.438 11.688 1.00 78.50 156 LEU A C 1
ATOM 1244 O O . LEU A 1 156 ? -26.920 22.303 11.800 1.00 78.50 156 LEU A O 1
ATOM 1248 N N . GLU A 1 157 ? -26.195 24.197 12.754 1.00 82.38 157 GLU A N 1
ATOM 1249 C CA . GLU A 1 157 ? -26.469 23.749 14.126 1.00 82.38 157 GLU A CA 1
ATOM 1250 C C . GLU A 1 157 ? -27.977 23.606 14.363 1.00 82.38 157 GLU A C 1
ATOM 1252 O O . GLU A 1 157 ? -28.442 22.607 14.923 1.00 82.38 157 GLU A O 1
ATOM 1257 N N . SER A 1 158 ? -28.747 24.575 13.866 1.00 83.75 158 SER A N 1
ATOM 1258 C CA . SER A 1 158 ? -30.201 24.577 13.990 1.00 83.75 158 SER A CA 1
ATOM 1259 C C . SER A 1 158 ? -30.866 23.471 13.156 1.00 83.75 158 SER A C 1
ATOM 1261 O O . SER A 1 158 ? -31.800 22.816 13.633 1.00 83.75 158 SER A O 1
ATOM 1263 N N . GLU A 1 159 ? -30.343 23.171 11.961 1.00 84.31 159 GLU A N 1
ATOM 1264 C CA . GLU A 1 159 ? -30.795 22.039 11.144 1.00 84.31 159 GLU A CA 1
ATOM 1265 C C . GLU A 1 159 ? -30.493 20.685 11.802 1.00 84.31 159 GLU A C 1
ATOM 1267 O O . GLU A 1 159 ? -31.356 19.802 11.827 1.00 84.31 159 GLU A O 1
ATOM 1272 N N . LEU A 1 160 ? -29.306 20.525 12.396 1.00 86.88 160 LEU A N 1
ATOM 1273 C CA . LEU A 1 160 ? -28.913 19.294 13.082 1.00 86.88 160 LEU A CA 1
ATOM 1274 C C . LEU A 1 160 ? -29.810 19.007 14.293 1.00 86.88 160 LEU A C 1
ATOM 1276 O O . LEU A 1 160 ? -30.309 17.889 14.447 1.00 86.88 160 LEU A O 1
ATOM 1280 N N . GLN A 1 161 ? -30.060 20.013 15.134 1.00 91.69 161 GLN A N 1
ATOM 1281 C CA . GLN A 1 161 ? -30.964 19.866 16.278 1.00 91.69 161 GLN A CA 1
ATOM 1282 C C . GLN A 1 161 ? -32.386 19.498 15.837 1.00 91.69 161 GLN A C 1
ATOM 1284 O O . GLN A 1 161 ? -33.036 18.653 16.461 1.00 91.69 161 GLN A O 1
ATOM 1289 N N . LYS A 1 162 ? -32.864 20.084 14.734 1.00 90.38 162 LYS A N 1
ATOM 1290 C CA . LYS A 1 162 ? -34.183 19.780 14.174 1.00 90.38 162 LYS A CA 1
ATOM 1291 C C . LYS A 1 162 ? -34.272 18.340 13.659 1.00 90.38 162 LYS A C 1
ATOM 1293 O O . LYS A 1 162 ? -35.267 17.668 13.930 1.00 90.38 162 LYS A O 1
ATOM 1298 N N . ALA A 1 163 ? -33.235 17.846 12.983 1.00 92.00 163 ALA A N 1
ATOM 1299 C CA . ALA A 1 163 ? -33.174 16.468 12.495 1.00 92.00 163 ALA A CA 1
ATOM 1300 C C . ALA A 1 163 ? -33.186 15.442 13.643 1.00 92.00 163 ALA A C 1
ATOM 1302 O O . ALA A 1 163 ? -33.907 14.447 13.574 1.00 92.00 163 ALA A O 1
ATOM 1303 N N . ILE A 1 164 ? -32.453 15.712 14.729 1.00 87.94 164 ILE A N 1
ATOM 1304 C CA . ILE A 1 164 ? -32.424 14.843 15.917 1.00 87.94 164 ILE A CA 1
ATOM 1305 C C . ILE A 1 164 ? -33.807 14.772 16.573 1.00 87.94 164 ILE A C 1
ATOM 1307 O O . ILE A 1 164 ? -34.276 13.690 16.922 1.00 87.94 164 ILE A O 1
ATOM 1311 N N . LYS A 1 165 ? -34.491 15.914 16.707 1.00 91.56 165 LYS A N 1
ATOM 1312 C CA . LYS A 1 165 ? -35.815 15.965 17.336 1.00 91.56 165 LYS A CA 1
ATOM 1313 C C . LYS A 1 165 ? -36.884 15.247 16.506 1.00 91.56 165 LYS A C 1
ATOM 1315 O O . LYS A 1 165 ? -37.739 14.584 17.082 1.00 91.56 165 LYS A O 1
ATOM 1320 N N . ALA A 1 166 ? -36.808 15.334 15.177 1.00 83.50 166 ALA A N 1
ATOM 1321 C CA . ALA A 1 166 ? -37.716 14.629 14.273 1.00 83.50 166 ALA A CA 1
ATOM 1322 C C . ALA A 1 166 ? -37.539 13.100 14.302 1.00 83.50 166 ALA A C 1
ATOM 1324 O O . ALA A 1 166 ? -38.507 12.378 14.104 1.00 83.50 166 ALA A O 1
ATOM 1325 N N . ALA A 1 167 ? -36.328 12.603 14.569 1.00 76.69 167 ALA A N 1
ATOM 1326 C CA . ALA A 1 167 ? -36.048 11.168 14.660 1.00 76.69 167 ALA A CA 1
ATOM 1327 C C . ALA A 1 167 ? -36.418 10.543 16.020 1.00 76.69 167 ALA A C 1
ATOM 1329 O O . ALA A 1 167 ? -36.372 9.324 16.163 1.00 76.69 167 ALA A O 1
ATOM 1330 N N . SER A 1 168 ? -36.737 11.369 17.023 1.00 73.06 168 SER A N 1
ATOM 1331 C CA . SER A 1 168 ? -37.065 10.938 18.388 1.00 73.06 168 SER A CA 1
ATOM 1332 C C . SER A 1 168 ? -38.569 10.996 18.710 1.00 73.06 168 SER A C 1
ATOM 1334 O O . SER A 1 168 ? -38.926 10.818 19.877 1.00 73.06 168 SER A O 1
ATOM 1336 N N . SER A 1 169 ? -39.433 11.283 17.724 1.00 52.22 169 SER A N 1
ATOM 1337 C CA . SER A 1 169 ? -40.901 11.150 17.822 1.00 52.22 169 SER A CA 1
ATOM 1338 C C . SER A 1 169 ? -41.390 9.869 17.166 1.00 52.22 169 SER A C 1
ATOM 1340 O O . SER A 1 169 ? -40.787 9.474 16.145 1.00 52.22 169 SER A O 1
#

Radius of gyration: 29.56 Å; Cα contacts (8 Å, |Δi|>4): 101; chains: 1; bounding box: 78×65×52 Å

Nearest PDB structures (foldseek):
  5jtp-assembly1_D  TM=5.469E-01  e=3.383E+00  Escherichia coli O157:H7
  1ozb-assembly2_G  TM=5.177E-01  e=4.030E+00  Haemophilus influenzae
  1ozb-assembly1_A  TM=5.402E-01  e=6.813E+00  Haemophilus influenzae
  2hng-assembly1_A-2  TM=2.635E-01  e=5.395E+00  Streptococcus pneumoniae TIGR4

Organism: Tripterygium wilfordii (NCBI:txid458696)

Secondary structure (DSSP, 8-state):
--EEEEEEEEEEEEETTEEEEEEEEEEEES--SS---EEEEEEEEEEE------------TTHHHHHHHHHHHHHHHHHHHHHHHHHHHHHHHHHHHHHHHHHHTTS-----------------TTTTGGGGS------------------SHHHHHHHHHHHHHHHT-

Sequence (169 aa):
MRGVAIKARTVLPVTKRVAANLRWGVNLPANLRGKVPYLTLDKIGIMRVEDVKVVKTRMNKSDVGDVEMLKGMYFWMKRYLEVLEKENMEMRQSLEGLRLGISSRKSHGESNGGRKTALPPPNDSLHHFEQWSGKKNGELRAQRELKKPVNQVIDLESELQKAIKAASS